Protein AF-A0AAE3SZ70-F1 (afdb_monomer_lite)

Organism: NCBI:txid1283306

Structure (mmCIF, N/CA/C/O backbone):
data_AF-A0AAE3SZ70-F1
#
_entry.id   AF-A0AAE3SZ70-F1
#
loop_
_atom_site.group_PDB
_atom_site.id
_atom_site.type_symbol
_atom_site.label_atom_id
_atom_site.label_alt_id
_atom_site.label_comp_id
_atom_site.label_asym_id
_atom_site.label_entity_id
_atom_site.label_seq_id
_atom_site.pdbx_PDB_ins_code
_atom_site.Cartn_x
_atom_site.Cartn_y
_atom_site.Cartn_z
_atom_site.occupancy
_atom_site.B_iso_or_equiv
_atom_site.auth_seq_id
_atom_site.auth_comp_id
_atom_site.auth_asym_id
_atom_site.auth_atom_id
_atom_site.pdbx_PDB_model_num
ATOM 1 N N . MET A 1 1 ? -34.025 56.988 9.055 1.00 45.81 1 MET A N 1
ATOM 2 C CA . MET A 1 1 ? -33.315 55.698 9.201 1.00 45.81 1 MET A CA 1
ATOM 3 C C . MET A 1 1 ? -32.445 55.445 7.972 1.00 45.81 1 MET A C 1
ATOM 5 O O . MET A 1 1 ? -32.925 54.829 7.041 1.00 45.81 1 MET A O 1
ATOM 9 N N . HIS A 1 2 ? -31.204 55.943 7.933 1.00 46.19 2 HIS A N 1
ATOM 10 C CA . HIS A 1 2 ? -30.200 55.561 6.925 1.00 46.19 2 HIS A CA 1
ATOM 11 C C . HIS A 1 2 ? -28.801 55.936 7.427 1.00 46.19 2 HIS A C 1
ATOM 13 O O . HIS A 1 2 ? -28.384 57.083 7.320 1.00 46.19 2 HIS A O 1
ATOM 19 N N . ALA A 1 3 ? -28.068 54.973 7.972 1.00 47.50 3 ALA A N 1
ATOM 20 C CA . ALA A 1 3 ? -26.624 55.073 8.150 1.00 47.50 3 ALA A CA 1
ATOM 21 C C . ALA A 1 3 ? -26.0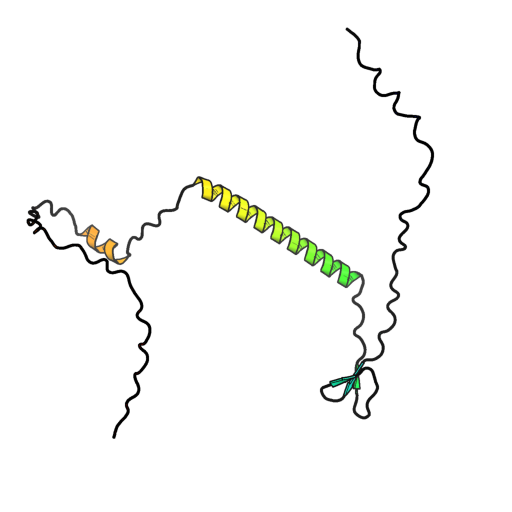34 53.658 8.117 1.00 47.50 3 ALA A C 1
ATOM 23 O O . ALA A 1 3 ? -26.737 52.702 8.415 1.00 47.50 3 ALA A O 1
ATOM 24 N N . ILE A 1 4 ? -24.743 53.548 7.796 1.00 54.81 4 ILE A N 1
ATOM 25 C CA . ILE A 1 4 ? -23.947 52.314 7.624 1.00 54.81 4 ILE A CA 1
ATOM 26 C C . ILE A 1 4 ? -23.891 51.799 6.167 1.00 54.81 4 ILE A C 1
ATOM 28 O O . ILE A 1 4 ? -24.296 50.689 5.841 1.00 54.81 4 ILE A O 1
ATOM 32 N N . ARG A 1 5 ? -23.312 52.602 5.260 1.00 56.41 5 ARG A N 1
ATOM 33 C CA . ARG A 1 5 ? -22.794 52.139 3.946 1.00 56.41 5 ARG A CA 1
ATOM 34 C C . ARG A 1 5 ? -21.426 52.741 3.573 1.00 56.41 5 ARG A C 1
ATOM 36 O O . ARG A 1 5 ? -21.070 52.814 2.403 1.00 56.41 5 ARG A O 1
ATOM 43 N N . SER A 1 6 ? -20.629 53.171 4.551 1.00 56.81 6 SER A N 1
ATOM 44 C CA . SER A 1 6 ? -19.436 54.006 4.304 1.00 56.81 6 SER A CA 1
ATOM 45 C C . SER A 1 6 ? -18.099 53.447 4.820 1.00 56.81 6 SER A C 1
ATOM 47 O O . SER A 1 6 ? -17.074 54.109 4.657 1.00 56.81 6 SER A O 1
ATOM 49 N N . ALA A 1 7 ? -18.058 52.228 5.373 1.00 47.00 7 ALA A N 1
ATOM 50 C CA . ALA A 1 7 ? -16.824 51.647 5.927 1.00 47.00 7 ALA A CA 1
ATOM 51 C C . ALA A 1 7 ? -16.035 50.732 4.963 1.00 47.00 7 ALA A C 1
ATOM 53 O O . ALA A 1 7 ? -14.894 50.386 5.253 1.00 47.00 7 ALA A O 1
ATOM 54 N N . GLN A 1 8 ? -16.592 50.357 3.804 1.00 54.19 8 GLN A N 1
ATOM 55 C CA . GLN A 1 8 ? -15.970 49.365 2.906 1.00 54.19 8 GLN A CA 1
ATOM 56 C C . GLN A 1 8 ? -15.086 49.938 1.783 1.00 54.19 8 GLN A C 1
ATOM 58 O O . GLN A 1 8 ? -14.452 49.172 1.068 1.00 54.19 8 GLN A O 1
ATOM 63 N N . ARG A 1 9 ? -14.988 51.265 1.610 1.00 53.56 9 ARG A N 1
ATOM 64 C CA . ARG A 1 9 ? -14.323 51.867 0.428 1.00 53.56 9 ARG A CA 1
ATOM 65 C C . ARG A 1 9 ? -12.953 52.516 0.675 1.00 53.56 9 ARG A C 1
ATOM 67 O O . ARG A 1 9 ? -12.415 53.127 -0.237 1.00 53.56 9 ARG A O 1
ATOM 74 N N . ARG A 1 10 ? -12.362 52.394 1.872 1.00 52.59 10 ARG A N 1
ATOM 75 C CA . ARG A 1 10 ? -11.080 53.059 2.226 1.00 52.59 10 ARG A CA 1
ATOM 76 C C . ARG A 1 10 ? -9.982 52.112 2.722 1.00 52.59 10 ARG A C 1
ATOM 78 O O . ARG A 1 10 ? -9.170 52.487 3.558 1.00 52.59 10 ARG A O 1
ATOM 85 N N . ARG A 1 11 ? -9.981 50.865 2.253 1.00 49.16 11 ARG A N 1
ATOM 86 C CA . ARG A 1 11 ? -8.867 49.916 2.462 1.00 49.16 11 ARG A CA 1
ATOM 87 C C . ARG A 1 11 ? -8.319 49.358 1.146 1.00 49.16 11 ARG A C 1
ATOM 89 O O . ARG A 1 11 ? -7.583 48.384 1.143 1.00 49.16 11 ARG A O 1
ATOM 96 N N . ALA A 1 12 ? -8.676 49.993 0.035 1.00 49.91 12 ALA A N 1
ATOM 97 C CA . ALA A 1 12 ? -7.909 49.945 -1.197 1.00 49.91 12 ALA A CA 1
ATOM 98 C C . ALA A 1 12 ? -7.043 51.210 -1.206 1.00 49.91 12 ALA A C 1
ATOM 100 O O . ALA A 1 12 ? -7.559 52.272 -0.870 1.00 49.91 12 ALA A O 1
ATOM 101 N N . LEU A 1 13 ? -5.771 51.098 -1.593 1.00 54.75 13 LEU A N 1
ATOM 102 C CA . LEU A 1 13 ? -4.775 52.183 -1.678 1.00 54.75 13 LEU A CA 1
ATOM 103 C C . LEU A 1 13 ? -4.096 52.543 -0.348 1.00 54.75 13 LEU A C 1
ATOM 105 O O . LEU A 1 13 ? -4.377 53.586 0.231 1.00 54.75 13 LEU A O 1
ATOM 109 N N . ARG A 1 14 ? -3.174 51.688 0.110 1.00 54.84 14 ARG A N 1
ATOM 110 C CA . ARG A 1 14 ? -1.924 52.045 0.821 1.00 54.84 14 ARG A CA 1
ATOM 111 C C . ARG A 1 14 ? -1.259 50.755 1.292 1.00 54.84 14 ARG A C 1
ATOM 113 O O . ARG A 1 14 ? -1.579 50.273 2.366 1.00 54.84 14 ARG A O 1
ATOM 120 N N . SER A 1 15 ? -0.444 50.180 0.411 1.00 50.31 15 SER A N 1
ATOM 121 C CA . SER A 1 15 ? 0.752 49.370 0.700 1.00 50.31 15 SER A CA 1
ATOM 122 C C . SER A 1 15 ? 1.209 48.749 -0.617 1.00 50.31 15 SER A C 1
ATOM 124 O O . SER A 1 15 ? 1.019 47.568 -0.886 1.00 50.31 15 SER A O 1
ATOM 126 N N . PHE A 1 16 ? 1.734 49.612 -1.483 1.00 52.44 16 PHE A N 1
ATOM 127 C CA . PHE A 1 16 ? 2.628 49.219 -2.561 1.00 52.44 16 PHE A CA 1
ATOM 128 C C . PHE A 1 16 ? 4.047 49.449 -2.028 1.00 52.44 16 PHE A C 1
ATOM 130 O O . PHE A 1 16 ? 4.287 50.500 -1.436 1.00 52.44 16 PHE A O 1
ATOM 137 N N . ILE A 1 17 ? 4.947 48.506 -2.324 1.00 55.88 17 ILE A N 1
ATOM 138 C CA . ILE A 1 17 ? 6.421 48.548 -2.230 1.00 55.88 17 ILE A CA 1
ATOM 139 C C . ILE A 1 17 ? 7.030 47.655 -1.121 1.00 55.88 17 ILE A C 1
ATOM 141 O O . ILE A 1 17 ? 6.784 47.823 0.067 1.00 55.88 17 ILE A O 1
ATOM 145 N N . VAL A 1 18 ? 7.895 46.748 -1.605 1.00 53.78 18 VAL A N 1
ATOM 146 C CA . VAL A 1 18 ? 8.819 45.794 -0.949 1.00 53.78 18 VAL A CA 1
ATOM 147 C C . VAL A 1 18 ? 8.261 44.424 -0.536 1.00 53.78 18 VAL A C 1
ATOM 149 O O . VAL A 1 18 ? 7.983 44.166 0.626 1.00 53.78 18 VAL A O 1
ATOM 152 N N . CYS A 1 19 ? 8.156 43.521 -1.516 1.00 40.25 19 CYS A N 1
ATOM 153 C CA . CYS A 1 19 ? 8.824 42.205 -1.521 1.00 40.25 19 CYS A CA 1
ATOM 154 C C . CYS A 1 19 ? 8.468 41.476 -2.827 1.00 40.25 19 CYS A C 1
ATOM 156 O O . CYS A 1 19 ? 7.626 40.584 -2.881 1.00 40.25 19 CYS A O 1
ATOM 158 N N . LEU A 1 20 ? 9.106 41.911 -3.915 1.00 54.34 20 LEU A N 1
ATOM 159 C CA . LEU A 1 20 ? 9.241 41.133 -5.144 1.00 54.34 20 LEU A CA 1
ATOM 160 C 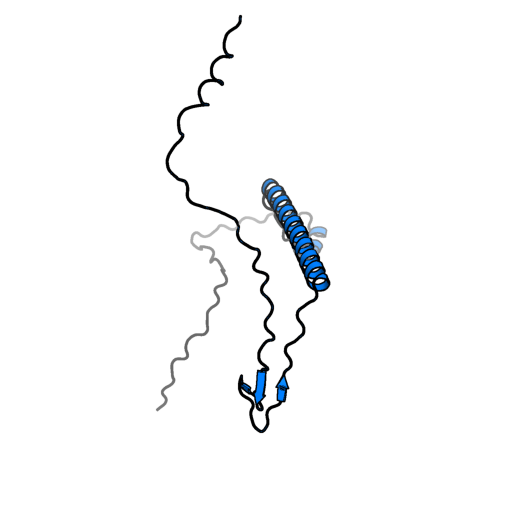C . LEU A 1 20 ? 10.290 40.043 -4.888 1.00 54.34 20 LEU A C 1
ATOM 162 O O . LEU A 1 20 ? 11.476 40.298 -5.065 1.00 54.34 20 LEU A O 1
ATOM 166 N N . ALA A 1 21 ? 9.867 38.862 -4.439 1.00 55.62 21 ALA A N 1
ATOM 167 C CA . ALA A 1 21 ? 10.641 37.624 -4.558 1.00 55.62 21 ALA A CA 1
ATOM 168 C C . ALA A 1 21 ? 9.771 36.405 -4.203 1.00 55.6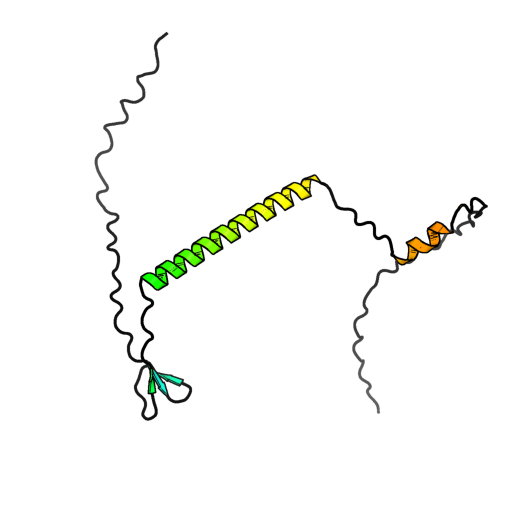2 21 ALA A C 1
ATOM 170 O O . ALA A 1 21 ? 9.472 36.203 -3.034 1.00 55.62 21 ALA A O 1
ATOM 1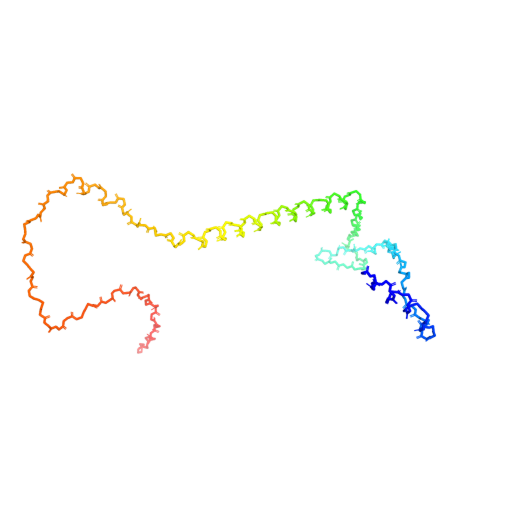71 N N . LEU A 1 22 ? 9.438 35.609 -5.233 1.00 56.34 22 LEU A N 1
ATOM 172 C CA . LEU A 1 22 ? 9.066 34.178 -5.227 1.00 56.34 22 LEU A CA 1
ATOM 173 C C . LEU A 1 22 ? 7.905 33.733 -4.306 1.00 56.34 22 LEU A C 1
ATOM 175 O O . LEU A 1 22 ? 7.970 33.885 -3.091 1.00 56.34 22 LEU A O 1
ATOM 179 N N . PRO A 1 23 ? 6.893 33.020 -4.846 1.00 52.38 23 PRO A N 1
ATOM 180 C CA . PRO A 1 23 ? 7.143 31.612 -5.176 1.00 52.38 23 PRO A CA 1
ATOM 181 C C . PRO A 1 23 ? 6.328 31.054 -6.366 1.00 52.38 23 PRO A C 1
ATOM 183 O O . PRO A 1 23 ? 5.382 31.662 -6.851 1.00 52.38 23 PRO A O 1
ATOM 186 N N . ALA A 1 24 ? 6.660 29.818 -6.745 1.00 52.31 24 ALA A N 1
ATOM 187 C CA . ALA A 1 24 ? 5.749 28.848 -7.363 1.00 52.31 24 ALA A CA 1
ATOM 188 C C . ALA A 1 24 ? 5.468 28.948 -8.879 1.00 52.31 24 ALA A C 1
ATOM 190 O O . ALA A 1 24 ? 4.340 29.141 -9.317 1.00 52.31 24 ALA A O 1
ATOM 191 N N . LEU A 1 25 ? 6.465 28.579 -9.685 1.00 51.53 25 LEU A N 1
ATOM 192 C CA . LEU A 1 25 ? 6.238 27.518 -10.671 1.00 51.53 25 LEU A CA 1
ATOM 193 C C . LEU A 1 25 ? 7.218 26.387 -10.358 1.00 51.53 25 LEU A C 1
ATOM 195 O O . LEU A 1 25 ? 8.385 26.441 -10.732 1.00 51.53 25 LEU A O 1
ATOM 199 N N . ALA A 1 26 ? 6.753 25.380 -9.619 1.00 52.50 26 ALA A N 1
ATOM 200 C CA . ALA A 1 26 ? 7.428 24.093 -9.591 1.00 52.50 26 ALA A CA 1
ATOM 201 C C . ALA A 1 26 ? 7.191 23.441 -10.962 1.00 52.50 26 ALA A C 1
ATOM 203 O O . ALA A 1 26 ? 6.029 23.185 -11.295 1.00 52.50 26 ALA A O 1
ATOM 204 N N . PRO A 1 27 ? 8.218 23.183 -11.789 1.00 50.94 27 PRO A N 1
ATOM 205 C CA . PRO A 1 27 ? 8.019 22.271 -12.897 1.00 50.94 27 PRO A CA 1
ATOM 20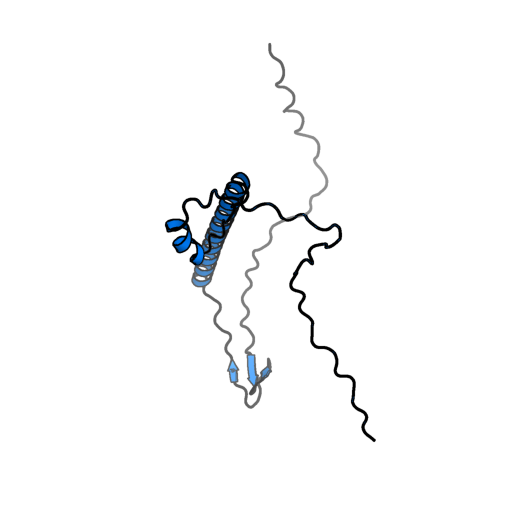6 C C . PRO A 1 27 ? 7.672 20.909 -12.290 1.00 50.94 27 PRO A C 1
ATOM 208 O O . PRO A 1 27 ? 8.342 20.444 -11.366 1.00 50.94 27 PRO A O 1
ATOM 211 N N . LEU A 1 28 ? 6.609 20.275 -12.791 1.00 54.50 28 LEU A N 1
ATOM 212 C CA . LEU A 1 28 ? 6.438 18.835 -12.644 1.00 54.50 28 LEU A CA 1
ATOM 213 C C . LEU A 1 28 ? 7.750 18.197 -13.101 1.00 54.50 28 LEU A C 1
ATOM 215 O O . LEU A 1 28 ? 8.077 18.232 -14.287 1.00 54.50 28 LEU A O 1
ATOM 219 N N . ALA A 1 29 ? 8.521 17.664 -12.156 1.00 53.25 29 ALA A N 1
ATOM 220 C CA . ALA A 1 29 ? 9.665 16.839 -12.470 1.00 53.25 29 ALA A CA 1
ATOM 221 C C . ALA A 1 29 ? 9.123 15.588 -13.167 1.00 53.25 29 ALA A C 1
ATOM 223 O O . ALA A 1 29 ? 8.690 14.630 -12.526 1.00 53.25 29 ALA A O 1
ATOM 224 N N . VAL A 1 30 ? 9.108 15.617 -14.499 1.00 54.94 30 VAL A N 1
ATOM 225 C CA . VAL A 1 30 ? 9.122 14.404 -15.305 1.00 54.94 30 VAL A CA 1
ATOM 226 C C . VAL A 1 30 ? 10.445 13.736 -14.961 1.00 54.94 30 VAL A C 1
ATOM 228 O O . VAL A 1 30 ? 11.490 14.060 -15.518 1.00 54.94 30 VAL A O 1
ATOM 231 N N . GLN A 1 31 ? 10.414 12.862 -13.959 1.00 54.75 31 GLN A N 1
ATOM 232 C CA . GLN A 1 31 ? 11.503 11.940 -13.693 1.00 54.75 31 GLN A CA 1
ATOM 233 C C . GLN A 1 31 ? 11.549 11.023 -14.914 1.00 54.75 31 GLN A C 1
ATOM 235 O O . GLN A 1 31 ? 10.760 10.085 -15.034 1.00 54.75 31 GLN A O 1
ATOM 240 N N . ALA A 1 32 ? 12.409 11.354 -15.877 1.00 55.25 32 ALA A N 1
ATOM 241 C CA . ALA A 1 32 ? 12.798 10.412 -16.906 1.00 55.25 32 ALA A CA 1
ATOM 242 C C . ALA A 1 32 ? 13.394 9.215 -16.164 1.00 55.25 32 ALA A C 1
ATOM 244 O O . ALA A 1 32 ? 14.448 9.339 -15.539 1.00 55.25 32 ALA A O 1
ATOM 245 N N . GLN A 1 33 ? 12.667 8.096 -16.159 1.00 60.09 33 GLN A N 1
ATOM 246 C CA . GLN A 1 33 ? 13.123 6.854 -15.559 1.00 60.09 33 GLN A CA 1
ATOM 247 C C . GLN A 1 33 ? 14.373 6.440 -16.340 1.00 60.09 33 GLN A C 1
ATOM 249 O O . GLN A 1 33 ? 14.272 5.916 -17.448 1.00 60.09 33 GLN A O 1
ATOM 254 N N . GLN A 1 34 ? 15.554 6.771 -15.815 1.00 60.66 34 GLN A N 1
ATOM 255 C CA . GLN A 1 34 ? 16.798 6.274 -16.382 1.00 60.66 34 GLN A CA 1
ATOM 256 C C . GLN A 1 34 ? 16.723 4.746 -16.314 1.00 60.66 34 GLN A C 1
ATOM 258 O O . GLN A 1 34 ? 16.288 4.222 -15.279 1.00 60.66 34 GLN A O 1
ATOM 263 N N . PRO A 1 35 ? 17.070 4.025 -17.393 1.00 64.44 35 PRO A N 1
ATOM 264 C CA . PRO A 1 35 ? 17.101 2.574 -17.342 1.00 64.44 35 PRO A CA 1
ATOM 265 C C . PRO A 1 35 ? 18.009 2.171 -16.180 1.00 64.44 35 PRO A C 1
ATOM 267 O O . PRO A 1 35 ? 19.160 2.604 -16.107 1.00 64.44 35 PRO A O 1
ATOM 270 N N . ALA A 1 36 ? 17.457 1.413 -15.231 1.00 70.69 36 ALA A N 1
ATOM 271 C CA . ALA A 1 36 ? 18.223 0.932 -14.093 1.00 70.69 36 ALA A CA 1
ATOM 272 C C . ALA A 1 36 ? 19.432 0.144 -14.615 1.00 70.69 36 ALA A C 1
ATOM 274 O O . ALA A 1 36 ? 19.301 -0.650 -15.553 1.00 70.69 36 ALA A O 1
ATOM 275 N N . SER A 1 37 ? 20.610 0.380 -14.032 1.00 76.62 37 SER A N 1
ATOM 276 C CA . SER A 1 37 ? 21.799 -0.403 -14.359 1.00 76.62 37 SER A CA 1
ATOM 277 C C . SER A 1 37 ? 21.515 -1.888 -14.104 1.00 76.62 37 SER A C 1
ATOM 279 O O . SER A 1 37 ? 20.874 -2.212 -13.101 1.00 76.62 37 SER A O 1
ATOM 281 N N . PRO A 1 38 ? 21.957 -2.798 -14.989 1.00 84.81 38 PRO A N 1
ATOM 282 C CA . PRO A 1 38 ? 21.678 -4.220 -14.835 1.00 84.81 38 PRO A CA 1
ATOM 283 C C . PRO A 1 38 ? 22.289 -4.747 -13.532 1.00 84.81 38 PRO A C 1
ATOM 285 O O . PRO A 1 38 ? 23.488 -4.597 -13.302 1.00 84.81 38 PRO A O 1
ATOM 288 N N . ILE A 1 39 ? 21.463 -5.384 -12.702 1.00 91.25 39 ILE A N 1
ATOM 289 C CA . ILE A 1 39 ? 21.889 -6.047 -11.463 1.00 91.25 39 ILE A CA 1
ATOM 290 C C . ILE A 1 39 ? 22.234 -7.498 -11.798 1.00 91.25 39 ILE A C 1
ATOM 292 O O . ILE A 1 39 ? 21.518 -8.164 -12.544 1.00 91.25 39 ILE A O 1
ATOM 296 N N . TRP A 1 40 ? 23.321 -8.020 -11.242 1.00 93.31 40 TRP A N 1
ATOM 297 C CA . TRP A 1 40 ? 23.801 -9.378 -11.489 1.00 93.31 40 TRP A CA 1
ATOM 298 C C . TRP A 1 40 ? 23.587 -10.266 -10.270 1.00 93.31 40 TRP A C 1
ATOM 300 O O . TRP A 1 40 ? 23.822 -9.857 -9.135 1.00 93.31 40 TRP A O 1
ATOM 310 N N . ARG A 1 41 ? 23.180 -11.517 -10.496 1.00 93.94 41 ARG A N 1
ATOM 311 C CA . ARG A 1 41 ? 23.086 -12.538 -9.447 1.00 93.94 41 ARG A CA 1
ATOM 312 C C . ARG A 1 41 ? 24.273 -13.482 -9.529 1.00 93.94 41 ARG A C 1
ATOM 314 O O . ARG A 1 41 ? 24.352 -14.306 -10.439 1.00 93.94 41 ARG A O 1
ATOM 321 N N . CYS A 1 42 ? 25.173 -13.356 -8.563 1.00 92.88 42 CYS A N 1
ATOM 322 C CA . CYS A 1 42 ? 26.410 -14.114 -8.423 1.00 92.88 42 CYS A CA 1
ATOM 323 C C . CYS A 1 42 ? 26.205 -15.211 -7.370 1.00 92.88 42 CYS A C 1
ATOM 325 O O . CYS A 1 42 ? 26.480 -15.020 -6.183 1.00 92.88 42 CYS A O 1
ATOM 327 N N . GLY A 1 43 ? 25.641 -16.352 -7.776 1.00 88.50 43 GLY A N 1
ATOM 328 C CA . GLY A 1 43 ? 25.246 -17.410 -6.840 1.00 88.50 43 GLY A CA 1
ATOM 329 C C . GLY A 1 43 ? 24.135 -16.947 -5.886 1.00 88.50 43 GLY A C 1
ATOM 330 O O . GLY A 1 43 ? 22.998 -16.752 -6.317 1.00 88.50 43 GLY A O 1
ATOM 331 N N . ASN A 1 44 ? 24.471 -16.757 -4.603 1.00 89.75 44 ASN A N 1
ATOM 332 C CA . ASN A 1 44 ? 23.547 -16.299 -3.550 1.00 89.75 44 ASN A CA 1
ATOM 333 C C . ASN A 1 44 ? 23.652 -14.799 -3.224 1.00 89.75 44 ASN A C 1
ATOM 335 O O . ASN A 1 44 ? 22.980 -14.337 -2.306 1.00 89.75 44 ASN A O 1
ATOM 339 N N . GLN A 1 45 ? 24.479 -14.046 -3.949 1.00 91.12 45 GLN A N 1
ATOM 340 C CA . GLN A 1 45 ? 24.657 -12.608 -3.742 1.00 91.12 45 GLN A CA 1
ATOM 341 C C . GLN A 1 45 ? 24.214 -11.822 -4.978 1.00 91.12 45 GLN A C 1
ATOM 343 O O . GLN A 1 45 ? 24.277 -12.328 -6.102 1.00 91.12 45 GLN A O 1
ATOM 348 N N . TYR A 1 46 ? 23.779 -10.583 -4.765 1.00 92.38 46 TYR A N 1
ATOM 349 C CA . TYR A 1 46 ? 23.522 -9.616 -5.831 1.00 92.38 46 TYR A CA 1
ATOM 350 C C . TYR A 1 46 ? 24.714 -8.662 -5.943 1.00 92.38 46 TYR A C 1
ATOM 352 O O . TYR A 1 46 ? 25.338 -8.333 -4.935 1.00 92.38 46 TYR A O 1
ATOM 360 N N . SER A 1 47 ? 25.049 -8.246 -7.158 1.00 90.81 47 SER A N 1
ATOM 361 C CA . SER A 1 47 ? 26.144 -7.319 -7.431 1.00 90.81 47 SER A CA 1
ATOM 362 C C . SER A 1 47 ? 25.766 -6.356 -8.548 1.00 90.81 47 SER A C 1
ATOM 364 O O . SER A 1 47 ? 25.091 -6.738 -9.501 1.00 90.81 47 SER A O 1
ATOM 366 N N . ASP A 1 48 ? 26.264 -5.127 -8.456 1.00 90.75 48 ASP A N 1
ATOM 367 C CA . ASP A 1 48 ? 26.168 -4.133 -9.528 1.00 90.75 48 ASP A CA 1
ATOM 368 C C . ASP A 1 48 ? 27.279 -4.312 -10.582 1.00 90.75 48 ASP A C 1
ATOM 370 O O . ASP A 1 48 ? 27.321 -3.595 -11.581 1.00 90.75 48 ASP A O 1
ATOM 374 N N . GLN A 1 49 ? 28.188 -5.275 -10.376 1.00 88.69 49 GLN A N 1
ATOM 375 C CA . GLN A 1 49 ? 29.240 -5.638 -11.322 1.00 88.69 49 GLN A CA 1
ATOM 376 C C . GLN A 1 49 ? 29.004 -7.035 -11.918 1.00 88.69 49 GLN A C 1
ATOM 378 O O . GLN A 1 49 ? 28.569 -7.950 -11.210 1.00 88.69 49 GLN A O 1
ATOM 383 N N . PRO A 1 50 ? 29.324 -7.238 -13.211 1.00 90.88 50 PRO A N 1
ATOM 384 C CA . PRO A 1 50 ? 29.269 -8.555 -13.825 1.00 90.88 50 PRO A CA 1
ATOM 385 C C . PRO A 1 50 ? 30.278 -9.493 -13.163 1.00 90.88 50 PRO A C 1
ATOM 387 O O . PRO A 1 50 ? 31.436 -9.139 -12.944 1.00 90.88 50 PRO A O 1
ATOM 390 N N . CYS A 1 51 ? 29.843 -10.715 -12.874 1.00 90.00 51 CYS A N 1
ATOM 391 C CA . CYS A 1 51 ? 30.672 -11.752 -12.272 1.00 90.00 51 CYS A CA 1
ATOM 392 C C . CYS A 1 51 ? 30.762 -12.982 -13.193 1.00 90.00 51 CYS A C 1
ATOM 394 O O . CYS A 1 51 ? 29.837 -13.231 -13.968 1.00 90.00 51 CYS A O 1
ATOM 396 N N . PRO A 1 52 ? 31.841 -13.784 -13.105 1.00 87.06 52 PRO A N 1
ATOM 397 C CA . PRO A 1 52 ? 32.120 -14.853 -14.072 1.00 87.06 52 PRO A CA 1
ATOM 398 C C . PRO A 1 52 ? 31.029 -15.930 -14.169 1.00 87.06 52 PRO A C 1
ATOM 400 O O . PRO A 1 52 ? 30.802 -16.488 -15.235 1.00 87.06 52 PRO A O 1
ATOM 403 N N . SER A 1 53 ? 30.346 -16.220 -13.058 1.00 85.81 53 SER A N 1
ATOM 404 C CA . SER A 1 53 ? 29.226 -17.171 -12.968 1.00 85.81 53 SER A CA 1
ATOM 405 C C . SER A 1 53 ? 27.866 -16.479 -12.796 1.00 85.81 53 SER A C 1
ATOM 407 O O . SER A 1 53 ? 26.883 -17.110 -12.400 1.00 85.81 53 SER A O 1
ATOM 409 N N . GLY A 1 54 ? 27.812 -15.170 -13.044 1.00 89.19 54 GLY A N 1
ATOM 410 C CA . GLY A 1 54 ? 26.642 -14.340 -12.808 1.00 89.19 54 GLY A CA 1
ATOM 411 C C . GLY A 1 54 ? 25.599 -14.414 -13.902 1.00 89.19 54 GLY A C 1
ATOM 412 O O . GLY A 1 54 ? 25.923 -14.486 -15.084 1.00 89.19 54 GLY A O 1
ATOM 413 N N . ARG A 1 55 ? 24.330 -14.288 -13.513 1.00 90.50 55 ARG A N 1
ATOM 414 C CA . ARG A 1 55 ? 23.241 -14.002 -14.453 1.00 90.50 55 ARG A CA 1
ATOM 415 C C . ARG A 1 55 ? 22.781 -12.557 -14.283 1.00 90.50 55 ARG A C 1
ATOM 417 O O . ARG A 1 55 ? 22.450 -12.164 -13.167 1.00 90.50 55 ARG A O 1
ATOM 424 N N . ALA A 1 56 ? 22.721 -11.801 -15.378 1.00 91.75 56 ALA A N 1
ATOM 425 C CA . ALA A 1 56 ? 22.087 -10.487 -15.383 1.00 91.75 56 ALA A CA 1
ATOM 426 C C . ALA A 1 56 ? 20.582 -10.631 -15.125 1.00 91.75 56 ALA A C 1
ATOM 428 O O . ALA A 1 56 ? 19.912 -11.471 -15.731 1.00 91.75 56 ALA A O 1
ATOM 429 N N . ILE A 1 57 ? 20.063 -9.810 -14.224 1.00 89.75 57 ILE A N 1
ATOM 430 C CA . ILE A 1 57 ? 18.641 -9.682 -13.941 1.00 89.75 57 ILE A CA 1
ATOM 431 C C . ILE A 1 57 ? 18.167 -8.418 -14.642 1.00 89.75 57 ILE A C 1
ATOM 433 O O . ILE A 1 57 ? 18.672 -7.323 -14.388 1.00 89.75 57 ILE A O 1
ATOM 437 N N . ALA A 1 58 ? 17.211 -8.590 -15.551 1.00 83.62 58 ALA A N 1
ATOM 438 C CA . ALA A 1 58 ? 16.534 -7.461 -16.159 1.00 83.62 58 ALA A CA 1
ATOM 439 C C . ALA A 1 58 ? 15.695 -6.756 -15.083 1.00 83.62 58 ALA A C 1
ATOM 441 O O . ALA A 1 58 ? 15.017 -7.442 -14.314 1.00 83.62 58 ALA A O 1
ATOM 442 N N . PRO A 1 59 ? 15.735 -5.417 -15.001 1.00 82.12 59 PRO A N 1
ATOM 443 C CA . PRO A 1 59 ? 14.797 -4.699 -14.157 1.00 82.12 59 PRO A CA 1
ATOM 444 C C . PRO A 1 59 ? 13.373 -4.972 -14.648 1.00 82.12 59 PRO A C 1
ATOM 446 O O . PRO A 1 59 ? 13.123 -4.973 -15.856 1.00 82.12 59 PRO A O 1
ATOM 449 N N . ASP A 1 60 ? 12.454 -5.201 -13.713 1.00 83.12 60 ASP A N 1
ATOM 450 C CA . ASP A 1 60 ? 11.038 -5.348 -14.040 1.00 83.12 60 ASP A CA 1
ATOM 451 C C . ASP A 1 60 ? 10.529 -4.085 -14.747 1.00 83.12 60 ASP A C 1
ATOM 453 O O . ASP A 1 60 ? 10.929 -2.959 -14.422 1.00 83.12 60 ASP A O 1
ATOM 457 N N . GLU A 1 61 ? 9.630 -4.262 -15.717 1.00 84.25 61 GLU A N 1
ATOM 458 C CA . GLU A 1 61 ? 9.020 -3.120 -16.387 1.00 84.25 61 GLU A CA 1
ATOM 459 C C . GLU A 1 61 ? 8.242 -2.263 -15.386 1.00 84.25 61 GLU A C 1
ATOM 461 O O . GLU A 1 61 ? 7.512 -2.756 -14.521 1.00 84.25 61 GLU A O 1
ATOM 466 N N . ALA A 1 62 ? 8.382 -0.943 -15.517 1.00 86.12 62 ALA A N 1
ATOM 467 C CA . ALA A 1 62 ? 7.644 -0.024 -14.670 1.00 86.12 62 ALA A CA 1
ATOM 468 C C . ALA A 1 62 ? 6.128 -0.238 -14.864 1.00 86.12 62 ALA A C 1
ATOM 470 O O . ALA A 1 62 ? 5.671 -0.364 -16.003 1.00 86.12 62 ALA A O 1
ATOM 471 N N . PRO A 1 63 ? 5.313 -0.191 -13.792 1.00 89.38 63 PRO A N 1
ATOM 472 C CA . PRO A 1 63 ? 3.870 -0.364 -13.915 1.00 89.38 63 PRO A CA 1
ATOM 473 C C . PRO A 1 63 ? 3.281 0.645 -14.898 1.00 89.38 63 PRO A C 1
ATOM 475 O O . PRO A 1 63 ? 3.615 1.834 -14.828 1.00 89.38 63 PRO A O 1
ATOM 478 N N . SER A 1 64 ? 2.387 0.192 -15.778 1.00 94.31 64 SER A N 1
ATOM 479 C CA . SER A 1 64 ? 1.716 1.068 -16.740 1.00 94.31 64 SER A CA 1
ATOM 480 C C . SER A 1 64 ? 0.881 2.143 -16.033 1.00 94.31 64 SER A C 1
ATOM 482 O O . SER A 1 64 ? 0.435 1.967 -14.896 1.00 94.31 64 SER A O 1
ATOM 484 N N . ALA A 1 65 ? 0.623 3.266 -16.711 1.00 95.19 65 ALA A N 1
ATOM 485 C CA . ALA A 1 65 ? -0.221 4.333 -16.162 1.00 95.19 65 ALA A CA 1
ATOM 486 C C . ALA A 1 65 ? -1.617 3.819 -15.761 1.00 95.19 65 ALA A C 1
ATOM 488 O O . ALA A 1 65 ? -2.151 4.211 -14.725 1.00 95.19 65 ALA A O 1
ATOM 489 N N . ARG A 1 66 ? -2.169 2.882 -16.543 1.00 96.25 66 ARG A N 1
ATOM 490 C CA . ARG A 1 66 ? -3.437 2.214 -16.240 1.00 96.25 66 ARG A CA 1
ATOM 491 C C . ARG A 1 66 ? -3.355 1.388 -14.955 1.00 96.25 66 ARG A C 1
ATOM 493 O O . ARG A 1 66 ? -4.224 1.537 -14.103 1.00 96.25 66 ARG A O 1
ATOM 500 N N . ALA A 1 67 ? -2.317 0.565 -14.799 1.00 95.56 67 ALA A N 1
ATOM 501 C CA . ALA A 1 67 ? -2.140 -0.259 -13.603 1.00 95.56 67 ALA A CA 1
ATOM 502 C C . ALA A 1 67 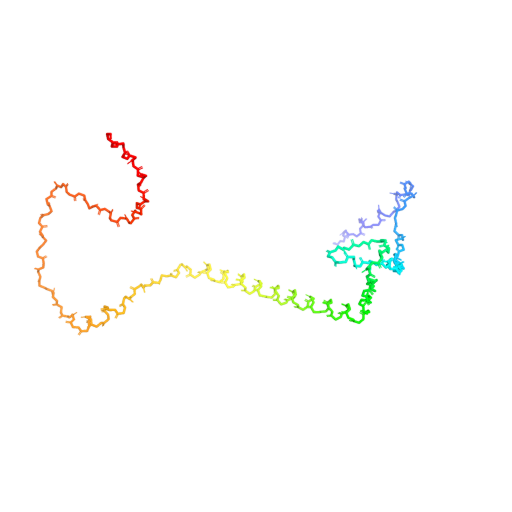? -2.025 0.599 -12.331 1.00 95.56 67 ALA A C 1
ATOM 504 O O . ALA A 1 67 ? -2.608 0.267 -11.301 1.00 95.56 67 ALA A O 1
ATOM 505 N N . ARG A 1 68 ? -1.339 1.748 -12.416 1.00 96.75 68 ARG A N 1
ATOM 506 C CA . ARG A 1 68 ? -1.265 2.720 -11.310 1.00 96.75 68 ARG A CA 1
ATOM 507 C C . ARG A 1 68 ? -2.636 3.308 -10.983 1.00 96.75 68 ARG A C 1
ATOM 509 O O . ARG A 1 68 ? -3.046 3.273 -9.829 1.00 96.75 68 ARG A O 1
ATOM 516 N N . ALA A 1 69 ? -3.374 3.763 -11.996 1.00 97.75 69 ALA A N 1
ATOM 517 C CA . ALA A 1 69 ? -4.708 4.330 -11.802 1.00 97.75 69 ALA A CA 1
ATOM 518 C C . ALA A 1 69 ? -5.693 3.323 -11.176 1.00 97.75 69 ALA A C 1
ATOM 520 O O . ALA A 1 69 ? -6.489 3.684 -10.309 1.00 97.75 69 ALA A O 1
ATOM 521 N N . GLU A 1 70 ? -5.629 2.052 -11.576 1.00 98.19 70 GLU A N 1
ATOM 522 C CA . GLU A 1 70 ? -6.448 0.985 -10.991 1.00 98.19 70 GLU A CA 1
ATOM 523 C C . GLU A 1 70 ? -6.081 0.715 -9.520 1.00 98.19 70 GLU A C 1
ATOM 525 O O . GLU A 1 70 ? -6.978 0.578 -8.680 1.00 98.19 70 GLU A O 1
ATOM 530 N N . ALA A 1 71 ? -4.785 0.700 -9.187 1.00 97.94 71 ALA A N 1
ATOM 531 C CA . ALA A 1 71 ? -4.301 0.546 -7.814 1.00 97.94 71 ALA A CA 1
ATOM 532 C C . ALA A 1 71 ? -4.701 1.731 -6.915 1.00 97.94 71 ALA A C 1
ATOM 534 O O . ALA A 1 71 ? -5.145 1.534 -5.778 1.00 97.94 71 ALA A O 1
ATOM 535 N N . ASP A 1 72 ? -4.623 2.955 -7.437 1.00 98.31 72 ASP A N 1
ATOM 536 C CA . ASP A 1 72 ? -5.053 4.160 -6.729 1.00 98.31 72 ASP A CA 1
ATOM 537 C C . ASP A 1 72 ? -6.563 4.144 -6.483 1.00 98.31 72 ASP A C 1
ATOM 539 O O . ASP A 1 72 ? -7.017 4.381 -5.360 1.00 98.31 72 ASP A O 1
ATOM 543 N N . ALA A 1 73 ? -7.355 3.784 -7.497 1.00 98.44 73 ALA A N 1
ATOM 544 C CA . ALA A 1 73 ? -8.803 3.661 -7.363 1.00 98.44 73 ALA A CA 1
ATOM 545 C C . ALA A 1 73 ? -9.195 2.576 -6.345 1.00 98.44 73 ALA A C 1
ATOM 547 O O . ALA A 1 73 ? -10.127 2.765 -5.560 1.00 98.44 73 ALA A O 1
ATOM 548 N N . SER A 1 74 ? -8.475 1.449 -6.326 1.00 98.44 74 SER A N 1
ATOM 549 C CA . SER A 1 74 ? -8.627 0.402 -5.309 1.00 98.44 74 SER A CA 1
ATOM 550 C C . SER A 1 74 ? -8.356 0.944 -3.904 1.00 98.44 74 SER A C 1
ATOM 552 O O . SER A 1 74 ? -9.199 0.826 -3.014 1.00 98.44 74 SER A O 1
ATOM 554 N N . THR A 1 75 ? -7.231 1.638 -3.728 1.00 98.44 75 THR A N 1
ATOM 555 C CA . THR A 1 75 ? -6.837 2.237 -2.447 1.00 98.44 75 THR A CA 1
ATOM 556 C C . THR A 1 75 ? -7.870 3.248 -1.953 1.00 98.44 75 THR A C 1
ATOM 558 O O . THR A 1 75 ? -8.229 3.245 -0.774 1.00 98.44 75 THR A O 1
ATOM 561 N N . GLN A 1 76 ? -8.387 4.096 -2.844 1.00 98.69 76 GLN A N 1
ATOM 562 C CA . GLN A 1 76 ? -9.416 5.079 -2.506 1.00 98.69 76 GLN A CA 1
ATOM 563 C C . GLN A 1 76 ? -10.714 4.415 -2.036 1.00 98.69 76 GLN A C 1
ATOM 565 O O . GLN A 1 76 ? -11.257 4.824 -1.009 1.00 98.69 76 GLN A O 1
ATOM 570 N N . ARG A 1 77 ? -11.184 3.366 -2.725 1.00 98.62 77 ARG A N 1
ATOM 571 C CA . ARG A 1 77 ? -12.379 2.613 -2.305 1.00 98.62 77 ARG A CA 1
ATOM 572 C C . ARG A 1 77 ? -12.194 1.974 -0.931 1.00 98.62 77 ARG A C 1
ATOM 574 O O . ARG A 1 77 ? -13.064 2.116 -0.076 1.00 98.62 77 ARG A O 1
ATOM 581 N N . THR A 1 78 ? -11.048 1.339 -0.694 1.00 98.56 78 THR A N 1
ATOM 582 C CA . THR A 1 78 ? -10.738 0.717 0.601 1.00 98.56 78 THR A CA 1
ATOM 583 C C . THR A 1 78 ? -10.709 1.746 1.729 1.00 98.56 78 THR A C 1
ATOM 585 O O . THR A 1 78 ? -11.275 1.500 2.791 1.00 98.56 78 THR A O 1
ATOM 588 N N . ARG A 1 79 ? -10.116 2.928 1.499 1.00 98.69 79 ARG A N 1
ATOM 589 C CA . ARG A 1 79 ? -10.125 4.027 2.481 1.00 98.69 79 ARG A CA 1
ATOM 590 C C . ARG A 1 79 ? -11.544 4.492 2.798 1.00 98.69 79 ARG A C 1
ATOM 592 O O . ARG A 1 79 ? -11.911 4.560 3.963 1.00 98.69 79 ARG A O 1
ATOM 599 N N . GLN A 1 80 ? -12.366 4.722 1.775 1.00 98.69 80 GLN A N 1
ATOM 600 C CA . GLN A 1 80 ? -13.761 5.133 1.967 1.00 98.69 80 GLN A CA 1
ATOM 601 C C . GLN A 1 80 ? -14.567 4.098 2.762 1.00 98.69 80 GLN A C 1
ATOM 603 O O . GLN A 1 80 ? -15.355 4.468 3.635 1.00 98.69 80 GLN A O 1
ATOM 608 N N . GLN A 1 81 ? -14.359 2.807 2.486 1.00 98.75 81 GLN A N 1
ATOM 609 C CA . GLN A 1 81 ? -15.000 1.723 3.226 1.00 98.75 81 GLN A CA 1
ATOM 610 C C . GLN A 1 81 ? -14.527 1.679 4.683 1.00 98.75 81 GLN A C 1
ATOM 612 O O . GLN A 1 81 ? -15.355 1.556 5.586 1.00 98.75 81 GLN A O 1
ATOM 617 N N . ALA A 1 82 ? -13.222 1.815 4.925 1.00 98.69 82 ALA A N 1
ATOM 618 C CA . ALA A 1 82 ? -12.662 1.866 6.272 1.00 98.69 82 ALA A CA 1
ATOM 619 C C . ALA A 1 82 ? -13.239 3.037 7.080 1.00 98.69 82 ALA A C 1
ATOM 621 O O . ALA A 1 82 ? -13.705 2.837 8.201 1.00 98.69 82 ALA A O 1
ATOM 622 N N . ASP A 1 83 ? -13.313 4.227 6.481 1.00 98.75 83 ASP A N 1
ATOM 623 C CA . ASP A 1 83 ? -13.892 5.407 7.124 1.00 98.75 83 ASP A CA 1
ATOM 624 C C . ASP A 1 83 ? -15.388 5.223 7.416 1.00 98.75 83 ASP A C 1
ATOM 626 O O . ASP A 1 83 ? -15.897 5.693 8.435 1.00 98.75 83 ASP A O 1
ATOM 630 N N . ALA A 1 84 ? -16.121 4.536 6.533 1.00 98.56 84 ALA A N 1
ATOM 631 C CA . ALA A 1 84 ? -17.524 4.212 6.765 1.00 98.56 84 ALA A CA 1
ATOM 632 C C . ALA A 1 84 ? -17.698 3.260 7.958 1.00 98.56 84 ALA A C 1
ATOM 634 O O . ALA A 1 84 ? -18.555 3.509 8.804 1.00 98.56 84 ALA A O 1
ATOM 635 N N . MET A 1 85 ? -16.858 2.225 8.062 1.00 98.62 85 MET A N 1
ATOM 636 C CA . MET A 1 85 ? -16.864 1.303 9.203 1.00 98.62 85 MET A CA 1
ATOM 637 C C . MET A 1 85 ? -16.472 2.002 10.510 1.00 98.62 85 MET A C 1
ATOM 639 O O . MET A 1 85 ? -17.086 1.740 11.541 1.00 98.62 85 MET A O 1
ATOM 643 N N . ALA A 1 86 ? -15.497 2.915 10.472 1.00 98.56 86 ALA A N 1
ATOM 644 C CA . ALA A 1 86 ? -15.094 3.695 11.641 1.00 98.56 86 ALA A CA 1
ATOM 645 C C . ALA A 1 86 ? -16.250 4.561 12.165 1.00 98.56 86 ALA A C 1
ATOM 647 O O . ALA A 1 86 ? -16.588 4.481 13.345 1.00 98.56 86 ALA A O 1
ATOM 648 N N . ARG A 1 87 ? -16.928 5.300 11.275 1.00 98.62 87 ARG A N 1
ATOM 649 C CA . ARG A 1 87 ? -18.109 6.102 11.639 1.00 98.62 87 ARG A CA 1
ATOM 650 C C . ARG A 1 87 ? -19.246 5.252 12.195 1.00 98.62 87 ARG A C 1
ATOM 652 O O . ARG A 1 87 ? -19.946 5.685 13.105 1.00 98.62 87 ARG A O 1
ATOM 659 N N . GLU A 1 88 ? -19.462 4.066 11.636 1.00 98.50 88 GLU A N 1
ATOM 660 C CA . GLU A 1 88 ? -20.486 3.152 12.139 1.00 98.50 88 GLU A CA 1
ATOM 661 C C . GLU A 1 88 ? -20.147 2.660 13.551 1.00 98.50 88 GLU A C 1
ATOM 663 O O . GLU A 1 88 ? -21.002 2.697 14.434 1.00 98.50 88 GLU A O 1
ATOM 668 N N . ARG A 1 89 ? -18.882 2.302 13.801 1.00 98.25 89 ARG A N 1
ATOM 669 C CA . ARG A 1 89 ? -18.407 1.930 15.138 1.00 98.25 89 ARG A CA 1
ATOM 670 C C . ARG A 1 89 ? -18.622 3.058 16.146 1.00 98.25 89 ARG A C 1
ATOM 672 O O . ARG A 1 89 ? -19.195 2.819 17.202 1.00 98.25 89 ARG A O 1
ATOM 679 N N . GLU A 1 90 ? -18.232 4.283 15.799 1.00 98.00 90 GLU A N 1
ATOM 680 C CA . GLU A 1 90 ? -18.426 5.465 16.651 1.00 98.00 90 GLU A CA 1
ATOM 681 C C . GLU A 1 90 ? -19.905 5.688 16.994 1.00 98.00 90 GLU A C 1
ATOM 683 O O . GLU A 1 90 ? -20.246 5.970 18.143 1.00 98.00 90 GLU A O 1
ATOM 688 N N . ARG A 1 91 ? -20.810 5.517 16.021 1.00 97.44 91 ARG A N 1
ATOM 689 C CA . ARG A 1 91 ? -22.260 5.625 16.253 1.00 97.44 91 ARG A CA 1
ATOM 690 C C . ARG A 1 91 ? -22.771 4.542 17.194 1.00 97.44 91 ARG A C 1
ATOM 692 O O . ARG A 1 91 ? -23.577 4.842 18.074 1.00 97.44 91 ARG A O 1
ATOM 699 N N . GLN A 1 92 ? -22.314 3.305 17.022 1.00 96.12 92 GLN A N 1
ATOM 700 C CA . GLN A 1 92 ? -22.698 2.190 17.887 1.00 96.12 92 GLN A CA 1
ATOM 701 C C . GLN A 1 92 ? -22.171 2.374 19.311 1.00 96.12 92 GLN A C 1
ATOM 703 O O . GLN A 1 92 ? -22.922 2.169 20.262 1.00 96.12 92 GLN A O 1
ATOM 708 N N . GLU A 1 93 ? -20.924 2.820 19.466 1.00 94.81 93 GLU A N 1
ATOM 709 C CA . GLU A 1 93 ? -20.324 3.142 20.763 1.00 94.81 93 GLU A CA 1
ATOM 710 C C . GLU A 1 93 ? -21.077 4.284 21.456 1.00 94.81 93 GLU A C 1
ATOM 712 O O . GLU A 1 93 ? -21.444 4.154 22.624 1.00 94.81 93 GLU A O 1
ATOM 717 N N . ALA A 1 94 ? -21.394 5.363 20.733 1.00 95.00 94 ALA A N 1
ATOM 718 C CA . ALA A 1 94 ? -22.183 6.471 21.266 1.00 95.00 94 ALA A CA 1
ATOM 719 C C . ALA A 1 94 ? -23.593 6.021 21.686 1.00 95.00 94 ALA A C 1
ATOM 721 O O . ALA A 1 94 ? -24.070 6.383 22.763 1.00 95.00 94 ALA A O 1
ATOM 722 N N . ALA A 1 95 ? -24.254 5.189 20.875 1.00 93.06 95 ALA A N 1
ATOM 723 C CA . ALA A 1 95 ? -25.560 4.634 21.212 1.00 93.06 95 ALA A CA 1
ATOM 724 C C . ALA A 1 95 ? -25.489 3.705 22.435 1.00 93.06 95 ALA A C 1
ATOM 726 O O . ALA A 1 95 ? -26.342 3.789 23.319 1.00 93.06 95 ALA A O 1
ATOM 727 N N . ALA A 1 96 ? -24.467 2.851 22.528 1.00 91.25 96 ALA A N 1
ATOM 728 C CA . ALA A 1 96 ? -24.259 1.957 23.664 1.00 91.25 96 ALA A CA 1
ATOM 729 C C . ALA A 1 96 ? -23.944 2.725 24.955 1.00 91.25 96 ALA A C 1
ATOM 731 O O . ALA A 1 96 ? -24.472 2.372 26.008 1.00 91.25 96 ALA A O 1
ATOM 732 N N . ALA A 1 97 ? -23.175 3.816 24.875 1.00 88.88 97 ALA A N 1
ATOM 733 C CA . ALA A 1 97 ? -22.863 4.665 26.024 1.00 88.88 97 ALA A CA 1
ATOM 734 C C . ALA A 1 97 ? -24.129 5.218 26.706 1.00 88.88 97 ALA A C 1
ATOM 736 O O . ALA A 1 97 ? -24.156 5.365 27.926 1.00 88.88 97 ALA A O 1
ATOM 737 N N . THR A 1 98 ? -25.203 5.464 25.945 1.00 89.38 98 THR A N 1
ATOM 738 C CA . THR A 1 98 ? -26.488 5.923 26.507 1.00 89.38 98 THR A CA 1
ATOM 739 C C . THR A 1 98 ? -27.331 4.816 27.149 1.00 89.38 98 THR A C 1
ATOM 741 O O . THR A 1 98 ? -28.214 5.120 27.947 1.00 89.38 98 THR A O 1
ATOM 744 N N . ARG A 1 99 ? -27.083 3.536 26.832 1.00 85.81 99 ARG A N 1
ATOM 745 C CA . ARG A 1 99 ? -27.920 2.400 27.270 1.00 85.81 99 ARG A CA 1
ATOM 746 C C . ARG A 1 99 ? -27.566 1.854 28.659 1.00 85.81 99 ARG A C 1
ATOM 748 O O . ARG A 1 99 ? -28.275 0.983 29.153 1.00 85.81 99 ARG A O 1
ATOM 755 N N . GLY A 1 100 ? -26.522 2.379 29.305 1.00 80.81 100 GLY A N 1
ATOM 756 C CA . GLY A 1 100 ? -26.022 1.858 30.580 1.00 80.81 100 GLY A CA 1
ATOM 757 C C . GLY A 1 100 ? -25.328 0.491 30.436 1.00 80.81 100 GLY A C 1
ATOM 758 O O . GLY A 1 100 ? -25.323 -0.097 29.352 1.00 80.81 100 GLY A O 1
ATOM 759 N N . PRO A 1 101 ? -24.683 -0.020 31.499 1.00 79.50 101 PRO A N 1
ATOM 760 C CA . PRO A 1 101 ? -23.964 -1.290 31.442 1.00 79.50 101 PRO A CA 1
ATOM 761 C C . PRO A 1 101 ? -24.927 -2.455 31.188 1.00 79.50 101 PRO A C 1
ATOM 763 O O . PRO A 1 101 ? -25.912 -2.626 31.905 1.00 79.50 101 PRO A O 1
ATOM 766 N N . ALA A 1 102 ? -24.621 -3.288 30.191 1.00 79.06 102 ALA A N 1
ATOM 767 C CA . ALA A 1 102 ? -25.332 -4.543 29.987 1.00 79.06 102 ALA A CA 1
ATOM 768 C C . ALA A 1 102 ? -25.005 -5.498 31.147 1.00 79.06 102 ALA A C 1
ATOM 770 O O . ALA A 1 102 ? -23.876 -5.974 31.272 1.00 79.06 102 ALA A O 1
ATOM 771 N N . VAL A 1 103 ? -25.989 -5.770 32.005 1.00 82.06 103 VAL A N 1
ATOM 772 C CA . VAL A 1 103 ? -25.877 -6.804 33.037 1.00 82.06 103 VAL A CA 1
ATOM 773 C C . VAL A 1 103 ? -26.126 -8.148 32.364 1.00 82.06 103 VAL A C 1
ATOM 775 O O . VAL A 1 103 ? -27.253 -8.477 32.003 1.00 82.06 103 VAL A O 1
ATOM 778 N N . ILE A 1 104 ? -25.058 -8.916 32.158 1.00 79.44 104 ILE A N 1
ATOM 779 C CA . ILE A 1 104 ? -25.169 -10.307 31.722 1.00 79.44 104 ILE A CA 1
ATOM 780 C C . ILE A 1 104 ? -25.480 -11.124 32.972 1.00 79.44 104 ILE A C 1
ATOM 782 O O . ILE A 1 104 ? -24.584 -11.441 33.756 1.00 79.44 104 ILE A O 1
ATOM 786 N N . GLU A 1 105 ? -26.756 -11.441 33.181 1.00 77.38 105 GLU A N 1
ATOM 787 C CA . GLU A 1 105 ? -27.124 -12.400 34.215 1.00 77.38 105 GLU A CA 1
ATOM 788 C C . GLU A 1 105 ? -26.626 -13.786 33.811 1.00 77.38 105 GLU A C 1
ATOM 790 O O . GLU A 1 105 ? -27.050 -14.372 32.814 1.00 77.38 105 GLU A O 1
ATOM 795 N N . HIS A 1 106 ? -25.687 -14.312 34.591 1.00 75.19 106 HIS A N 1
ATOM 796 C CA . HIS A 1 106 ? -25.129 -15.634 34.370 1.00 75.19 106 HIS A CA 1
ATOM 797 C C . HIS A 1 106 ? -26.106 -16.695 34.896 1.00 75.19 106 HIS A C 1
ATOM 799 O O . HIS A 1 106 ? -25.882 -17.301 35.945 1.00 75.19 106 HIS A O 1
ATOM 805 N N . ARG A 1 107 ? -27.203 -16.944 34.171 1.00 73.38 107 ARG A N 1
ATOM 806 C CA . ARG A 1 107 ? -28.062 -18.101 34.453 1.00 73.38 107 ARG A CA 1
ATOM 807 C C . ARG A 1 107 ? -27.314 -19.361 34.029 1.00 73.38 107 ARG A C 1
ATOM 809 O O . ARG A 1 107 ? -27.149 -19.633 32.844 1.00 73.38 107 ARG A O 1
ATOM 816 N N . SER A 1 108 ? -26.810 -20.105 35.010 1.00 72.00 108 SER A N 1
ATOM 817 C CA . SER A 1 108 ? -26.229 -21.425 34.768 1.00 72.00 108 SER A CA 1
ATOM 818 C C . SER A 1 108 ? -27.279 -22.324 34.092 1.00 72.00 108 SER A C 1
ATOM 820 O O . SER A 1 108 ? -28.387 -22.436 34.627 1.00 72.00 108 SER A O 1
ATOM 822 N N . PRO A 1 109 ? -26.960 -22.996 32.967 1.00 67.50 109 PRO A N 1
ATOM 823 C CA . PRO A 1 109 ? -27.865 -23.953 32.321 1.00 67.50 109 PRO A CA 1
ATOM 824 C C . PRO A 1 109 ? -28.283 -25.092 33.258 1.00 67.50 109 PRO A C 1
ATOM 826 O O . PRO A 1 109 ? -29.331 -25.692 33.077 1.00 67.50 109 PRO A O 1
ATOM 829 N N . TRP A 1 110 ? -27.473 -25.347 34.287 1.00 61.00 110 TRP A N 1
ATOM 830 C CA . TRP A 1 110 ? -27.643 -26.427 35.255 1.00 61.00 110 TRP A CA 1
ATOM 831 C C . TRP A 1 110 ? -28.605 -26.097 36.402 1.00 61.00 110 TRP A C 1
ATOM 833 O O . TRP A 1 110 ? -28.861 -26.956 37.231 1.00 61.00 110 TRP A O 1
ATOM 843 N N . VAL A 1 111 ? -29.113 -24.861 36.484 1.00 60.31 111 VAL A N 1
ATOM 844 C CA . VAL A 1 111 ? -30.045 -24.420 37.547 1.00 60.31 111 VAL A CA 1
ATOM 845 C C . VAL A 1 111 ? -31.489 -24.329 37.026 1.00 60.31 111 VAL A C 1
ATOM 847 O O . VAL A 1 111 ? -32.430 -24.221 37.806 1.00 60.31 111 VAL A O 1
ATOM 850 N N . ALA A 1 112 ? -31.695 -24.410 35.706 1.00 57.81 112 ALA A N 1
ATOM 851 C CA . ALA A 1 112 ? -33.024 -24.300 35.101 1.00 57.81 112 ALA A CA 1
ATOM 852 C C . ALA A 1 112 ? -33.922 -25.528 35.354 1.00 57.81 112 ALA A C 1
ATOM 854 O O . ALA A 1 112 ? -35.144 -25.393 35.309 1.00 57.81 112 ALA A O 1
ATOM 855 N N . ASP A 1 113 ? -33.338 -26.684 35.680 1.00 56.97 113 ASP A N 1
ATOM 856 C CA . ASP A 1 113 ? -34.085 -27.929 35.906 1.00 56.97 113 ASP A CA 1
ATOM 857 C C . ASP A 1 113 ? -34.524 -28.126 37.371 1.00 56.97 113 ASP A C 1
ATOM 859 O O . ASP A 1 113 ? -35.464 -28.878 37.641 1.00 56.97 113 ASP A O 1
ATOM 863 N N . ASP A 1 114 ? -33.906 -27.415 38.322 1.00 55.09 114 ASP A N 1
ATOM 864 C CA . ASP A 1 114 ? -34.227 -27.532 39.752 1.00 55.09 114 ASP A CA 1
ATOM 865 C C . ASP A 1 114 ? -35.366 -26.589 40.187 1.00 55.09 114 ASP A C 1
ATOM 867 O O . ASP A 1 114 ? -36.143 -26.917 41.089 1.00 55.09 114 ASP A O 1
ATOM 871 N N . GLU A 1 115 ? -35.542 -25.442 39.520 1.00 54.44 115 GLU A N 1
ATOM 872 C CA . GLU A 1 115 ? -36.590 -24.468 39.874 1.00 54.44 115 GLU A CA 1
ATOM 873 C C . GLU A 1 115 ? -38.006 -24.927 39.490 1.00 54.44 115 GLU A C 1
ATOM 875 O O . GLU A 1 115 ? -38.974 -24.529 40.137 1.00 54.44 115 GLU A O 1
ATOM 880 N N . ALA A 1 116 ? -38.151 -25.845 38.527 1.00 54.81 116 ALA A N 1
ATOM 881 C CA . ALA A 1 116 ? -39.439 -26.485 38.236 1.00 54.81 116 ALA A CA 1
ATOM 882 C C . ALA A 1 116 ? -39.892 -27.463 39.345 1.00 54.81 116 ALA A C 1
ATOM 884 O O . ALA A 1 116 ? -41.045 -27.898 39.349 1.00 54.81 116 ALA A O 1
ATOM 885 N N . LYS A 1 117 ? -39.012 -27.797 40.303 1.00 55.38 117 LYS A N 1
ATOM 886 C CA . LYS A 1 117 ? -39.316 -28.665 41.456 1.00 55.38 117 LYS A CA 1
ATOM 887 C C . LYS A 1 117 ? -39.315 -27.942 42.805 1.00 55.38 117 LYS A C 1
ATOM 889 O O . LYS A 1 117 ? -39.575 -28.582 43.824 1.00 55.38 117 LYS A O 1
ATOM 894 N N . ALA A 1 118 ? -39.075 -26.632 42.840 1.00 54.78 118 ALA A N 1
ATOM 895 C CA . ALA A 1 118 ? -38.925 -25.882 44.084 1.00 54.78 118 ALA A CA 1
ATOM 896 C C . ALA A 1 118 ? -40.040 -24.838 44.284 1.00 54.78 118 ALA A C 1
ATOM 898 O O . ALA A 1 118 ? -39.843 -23.639 44.116 1.00 54.78 118 ALA A O 1
ATOM 899 N N . ALA A 1 119 ? -41.207 -25.295 44.743 1.00 49.53 119 ALA A N 1
ATOM 900 C CA . ALA A 1 119 ? -42.203 -24.465 45.427 1.00 49.53 119 ALA A CA 1
ATOM 901 C C . ALA A 1 119 ? -42.601 -25.129 46.761 1.00 49.53 119 ALA A C 1
ATOM 903 O O . ALA A 1 119 ? -42.668 -26.353 46.837 1.00 49.53 119 ALA A O 1
ATOM 904 N N . PRO A 1 120 ? -42.956 -24.359 47.803 1.00 49.47 120 PRO A N 1
ATOM 905 C CA . PRO A 1 120 ? -42.101 -23.491 48.596 1.00 49.47 120 PRO A CA 1
ATOM 906 C C . PRO A 1 120 ? -41.700 -24.184 49.916 1.00 49.47 120 PRO A C 1
ATOM 908 O O . PRO A 1 120 ? -42.551 -24.506 50.744 1.00 49.47 120 PRO A O 1
ATOM 911 N N . LEU A 1 121 ? -40.402 -24.310 50.208 1.00 50.78 121 LEU A N 1
ATOM 912 C CA . LEU A 1 121 ? -39.937 -24.593 51.576 1.00 50.78 121 LEU A CA 1
ATOM 913 C C . LEU A 1 121 ? -39.978 -23.303 52.416 1.00 50.78 121 LEU A C 1
ATOM 915 O O . LEU A 1 121 ? -38.974 -22.813 52.925 1.00 50.78 121 LEU A O 1
ATOM 919 N N . GLN A 1 122 ? -41.182 -22.758 52.600 1.00 54.47 122 GLN A N 1
ATOM 920 C CA . GLN A 1 122 ? -41.510 -21.740 53.607 1.00 54.47 122 GLN A CA 1
ATOM 921 C C . GLN A 1 122 ? -41.588 -22.357 55.018 1.00 54.47 122 GLN A C 1
ATOM 923 O O . GLN A 1 122 ? -42.431 -21.999 55.838 1.00 54.47 122 GLN A O 1
ATOM 928 N N . GLN A 1 123 ? -40.694 -23.293 55.344 1.00 54.38 123 GLN A N 1
ATOM 929 C CA . GLN A 1 123 ? -40.657 -23.901 56.667 1.00 54.38 123 GLN A CA 1
ATOM 930 C C . GLN A 1 123 ? -39.248 -23.862 57.254 1.00 54.38 123 GLN A C 1
ATOM 932 O O . GLN A 1 123 ? -38.463 -24.797 57.184 1.00 54.38 123 GLN A O 1
ATOM 937 N N . ARG A 1 124 ? -38.991 -22.731 57.919 1.00 54.28 124 ARG A N 1
ATOM 938 C CA . ARG A 1 124 ? -38.163 -22.620 59.127 1.00 54.28 124 ARG A CA 1
ATOM 939 C C . ARG A 1 124 ? -36.721 -23.127 59.016 1.00 54.28 124 ARG A C 1
ATOM 941 O O . ARG A 1 124 ? -36.335 -24.064 59.708 1.00 54.28 124 ARG A O 1
ATOM 948 N N . LEU A 1 125 ? -35.864 -22.355 58.355 1.00 54.94 125 LEU A N 1
ATOM 949 C CA . LEU A 1 125 ? -34.462 -22.309 58.772 1.00 54.94 125 LEU A CA 1
ATOM 950 C C . LEU A 1 125 ? -34.336 -21.320 59.934 1.00 54.94 125 LEU A C 1
ATOM 952 O O . LEU A 1 125 ? -34.241 -20.105 59.761 1.00 54.94 125 LEU A O 1
ATOM 956 N N . ARG A 1 126 ? -34.395 -21.859 61.158 1.00 60.56 126 ARG A N 1
ATOM 957 C CA . ARG A 1 126 ? -33.985 -21.127 62.358 1.00 60.56 126 ARG A CA 1
ATOM 958 C C . ARG A 1 126 ? -32.526 -20.721 62.179 1.00 60.56 126 ARG A C 1
ATOM 960 O O . ARG A 1 126 ? -31.659 -21.571 62.011 1.00 60.56 126 ARG A O 1
ATOM 967 N N . ARG A 1 127 ? -32.279 -19.415 62.222 1.00 55.53 127 ARG A N 1
ATOM 968 C CA . ARG A 1 127 ? -30.957 -18.797 62.120 1.00 55.53 127 ARG A CA 1
ATOM 969 C C . ARG A 1 127 ? -30.052 -19.344 63.241 1.00 55.53 127 ARG A C 1
ATOM 971 O O . ARG A 1 127 ? -30.366 -19.100 64.409 1.00 55.53 127 ARG A O 1
ATOM 978 N N . PRO A 1 128 ? -28.963 -20.078 62.945 1.00 59.28 128 PRO A N 1
ATOM 979 C CA . PRO A 1 128 ? -28.017 -20.456 63.980 1.00 59.28 128 PRO A CA 1
ATOM 980 C C . PRO A 1 128 ? -27.277 -19.206 64.461 1.00 59.28 128 PRO A C 1
ATOM 982 O O . PRO A 1 128 ? -26.938 -18.309 63.685 1.00 59.28 128 PRO A O 1
ATOM 985 N N . LYS A 1 129 ? -27.088 -19.126 65.777 1.00 57.03 129 LYS A N 1
ATOM 986 C CA . LYS A 1 129 ? -26.421 -18.018 66.459 1.00 57.03 129 LYS A CA 1
ATOM 987 C C . LYS A 1 129 ? -24.967 -17.961 65.988 1.00 57.03 129 LYS A C 1
ATOM 989 O O . LYS A 1 129 ? -24.214 -18.903 66.203 1.00 57.03 129 LYS A O 1
ATOM 994 N N . VAL A 1 130 ? -24.595 -16.869 65.322 1.00 53.91 130 VAL A N 1
ATOM 995 C CA . VAL A 1 130 ? -23.222 -16.636 64.862 1.00 53.91 130 VAL A CA 1
ATOM 996 C C . VAL A 1 130 ? -22.340 -16.429 66.089 1.00 53.91 130 VAL A C 1
ATOM 998 O O . VAL A 1 130 ? -22.536 -15.478 66.847 1.00 53.91 130 VAL A O 1
ATOM 1001 N N . GLU A 1 131 ? -21.384 -17.330 66.295 1.00 55.81 131 GLU A N 1
ATOM 1002 C CA . GLU A 1 131 ? -20.334 -17.151 67.288 1.00 55.81 131 GLU A CA 1
ATOM 1003 C C . GLU A 1 131 ? -19.362 -16.068 66.800 1.00 55.81 131 GLU A C 1
ATOM 1005 O O . GLU A 1 131 ? -18.907 -16.051 65.652 1.00 55.81 131 GLU A O 1
ATOM 1010 N N . LYS A 1 132 ? -19.115 -15.094 67.672 1.00 49.84 132 LYS A N 1
ATOM 1011 C CA . LYS A 1 132 ? -18.359 -13.877 67.389 1.00 49.84 132 LYS A CA 1
ATOM 1012 C C . LYS A 1 132 ? -16.880 -14.250 67.236 1.00 49.84 132 LYS A C 1
ATOM 1014 O O . LYS A 1 132 ? -16.212 -14.480 68.235 1.00 49.84 132 LYS A O 1
ATOM 1019 N N . GLY A 1 133 ? -16.365 -14.310 66.005 1.00 55.88 133 GLY A N 1
ATOM 1020 C CA . GLY A 1 133 ? -14.914 -14.438 65.801 1.00 55.88 133 GLY A CA 1
ATOM 1021 C C . GLY A 1 133 ? -14.403 -15.031 64.490 1.00 55.88 133 GLY A C 1
ATOM 1022 O O . GLY A 1 133 ? -13.190 -15.059 64.303 1.00 55.88 133 GLY A O 1
ATOM 1023 N N . ARG A 1 134 ? -15.248 -15.493 63.561 1.00 50.03 134 ARG A N 1
ATOM 1024 C CA . ARG A 1 134 ? -14.748 -16.085 62.308 1.00 50.03 134 ARG A CA 1
ATOM 1025 C C . ARG A 1 134 ? -15.019 -15.171 61.109 1.00 50.03 134 ARG A C 1
ATOM 1027 O O . ARG A 1 134 ? -16.122 -15.164 60.573 1.00 50.03 134 ARG A O 1
ATOM 1034 N N . LEU A 1 135 ? -14.010 -14.393 60.700 1.00 55.00 135 LEU A N 1
ATOM 1035 C CA . LEU A 1 135 ? -14.026 -13.702 59.405 1.00 55.00 135 LEU A CA 1
ATOM 1036 C C . LEU A 1 135 ? -14.048 -14.741 58.263 1.00 55.00 135 LEU A C 1
ATOM 1038 O O . LEU A 1 135 ? -13.316 -15.735 58.346 1.00 55.00 135 LEU A O 1
ATOM 1042 N N . PRO A 1 136 ? -14.839 -14.528 57.196 1.00 53.19 136 PRO A N 1
ATOM 1043 C CA . PRO A 1 136 ? -14.804 -15.383 56.018 1.00 53.19 136 PRO A CA 1
ATOM 1044 C C . PRO A 1 136 ? -13.470 -15.189 55.290 1.00 53.19 136 PRO A C 1
ATOM 1046 O O . PRO A 1 136 ? -13.107 -14.070 54.933 1.00 53.19 136 PRO A O 1
ATOM 1049 N N . LYS A 1 137 ? -12.723 -16.280 55.087 1.00 55.38 137 LYS A N 1
ATOM 1050 C CA . LYS A 1 137 ? -11.522 -16.264 54.250 1.00 55.38 137 LYS A CA 1
ATOM 1051 C C . LYS A 1 137 ? -11.973 -16.197 52.794 1.00 55.38 137 LYS A C 1
ATOM 1053 O O . LYS A 1 137 ? -12.555 -17.131 52.264 1.00 55.38 137 LYS A O 1
ATOM 1058 N N . ASN A 1 138 ? -11.733 -15.048 52.195 1.00 58.41 138 ASN A N 1
ATOM 1059 C CA . ASN A 1 138 ? -11.835 -14.750 50.780 1.00 58.41 138 ASN A CA 1
ATOM 1060 C C . ASN A 1 138 ? -10.942 -15.705 49.973 1.00 58.41 138 ASN A C 1
ATOM 1062 O O . ASN A 1 138 ? -9.719 -15.569 49.950 1.00 58.41 138 ASN A O 1
ATOM 1066 N N . GLU A 1 139 ? -11.577 -16.663 49.301 1.00 54.38 139 GLU A N 1
ATOM 1067 C CA . GLU A 1 139 ? -10.948 -17.591 48.360 1.00 54.38 139 GLU A CA 1
ATOM 1068 C C . GLU A 1 139 ? -10.746 -16.895 47.009 1.00 54.38 139 GLU A C 1
ATOM 1070 O O . GLU A 1 139 ? -11.430 -17.145 46.022 1.00 54.38 139 GLU A O 1
ATOM 1075 N N . GLY A 1 140 ? -9.816 -15.940 46.991 1.00 62.97 140 GLY A N 1
ATOM 1076 C CA . GLY A 1 140 ? -9.248 -15.417 45.756 1.00 62.97 140 GLY A CA 1
ATOM 1077 C C . GLY A 1 140 ? -8.182 -16.380 45.240 1.00 62.97 140 GLY A C 1
ATOM 1078 O O . GLY A 1 140 ? -7.232 -16.706 45.956 1.00 62.97 140 GLY A O 1
ATOM 1079 N N . PHE A 1 141 ? -8.329 -16.828 43.994 1.00 66.25 141 PHE A N 1
ATOM 1080 C CA . PHE A 1 141 ? -7.330 -17.636 43.301 1.00 66.25 141 PHE A CA 1
ATOM 1081 C C . PHE A 1 141 ? -5.987 -16.890 43.250 1.00 66.25 141 PHE A C 1
ATOM 1083 O O . PHE A 1 141 ? -5.853 -15.860 42.592 1.00 66.25 141 PHE A O 1
ATOM 1090 N N . THR A 1 142 ? -4.983 -17.413 43.953 1.00 65.56 142 THR A N 1
ATOM 1091 C CA . THR A 1 142 ? -3.595 -16.942 43.885 1.00 65.56 142 THR A CA 1
ATOM 1092 C C . THR A 1 142 ? -2.739 -18.057 43.300 1.00 65.56 142 THR A C 1
ATOM 1094 O O . THR A 1 142 ? -2.458 -19.058 43.959 1.00 65.56 142 THR A O 1
ATOM 1097 N N . ALA A 1 143 ? -2.334 -17.904 42.036 1.00 67.38 143 ALA A N 1
ATOM 1098 C CA . ALA A 1 143 ? -1.421 -18.837 41.390 1.00 67.38 143 ALA A CA 1
ATOM 1099 C C . ALA A 1 143 ? -0.050 -18.765 42.080 1.00 67.38 143 ALA A C 1
ATOM 1101 O O . ALA A 1 143 ? 0.651 -17.756 42.001 1.00 67.38 143 ALA A O 1
ATOM 1102 N N . ARG A 1 144 ? 0.340 -19.836 42.777 1.00 65.69 144 ARG A N 1
ATOM 1103 C CA . ARG A 1 144 ? 1.707 -19.975 43.288 1.00 65.69 144 ARG A CA 1
ATOM 1104 C C . ARG A 1 144 ? 2.607 -20.441 42.145 1.00 65.69 144 ARG A C 1
ATOM 1106 O O . ARG A 1 144 ? 2.424 -21.540 41.632 1.00 65.69 144 ARG A O 1
ATOM 1113 N N . GLY A 1 145 ? 3.566 -19.602 41.754 1.00 65.62 145 GLY A N 1
ATOM 1114 C CA . GLY A 1 145 ? 4.634 -19.993 40.832 1.00 65.62 145 GLY A CA 1
ATOM 1115 C C . GLY A 1 145 ? 5.518 -21.104 41.423 1.00 65.62 145 GLY A C 1
ATOM 1116 O O . GLY A 1 145 ? 5.540 -21.282 42.646 1.00 65.62 145 GLY A O 1
ATOM 1117 N N . PRO A 1 146 ? 6.241 -21.870 40.587 1.00 70.19 146 PRO A N 1
ATOM 1118 C CA . PRO A 1 146 ? 7.094 -22.953 41.065 1.00 70.19 146 PRO A CA 1
ATOM 1119 C C . PRO A 1 146 ? 8.208 -22.410 41.971 1.00 70.19 146 PRO A C 1
ATOM 1121 O O . PRO A 1 146 ? 8.896 -21.448 41.631 1.00 70.19 146 PRO A O 1
ATOM 1124 N N . ALA A 1 147 ? 8.380 -23.028 43.142 1.00 67.94 147 ALA A N 1
ATOM 1125 C CA . ALA A 1 147 ? 9.442 -22.672 44.076 1.00 67.94 147 ALA A CA 1
ATOM 1126 C C . ALA A 1 147 ? 10.824 -23.045 43.496 1.00 67.94 147 ALA A C 1
ATOM 1128 O O . ALA A 1 147 ? 10.954 -24.113 42.891 1.00 67.94 147 ALA A O 1
ATOM 1129 N N . PRO A 1 148 ? 11.873 -22.223 43.696 1.00 58.19 148 PRO A N 1
ATOM 1130 C CA . PRO A 1 148 ? 13.214 -22.562 43.237 1.00 58.19 148 PRO A CA 1
ATOM 1131 C C . PRO A 1 148 ? 13.750 -23.764 44.024 1.00 58.19 148 PRO A C 1
ATOM 1133 O O . PRO A 1 148 ? 13.774 -23.763 45.258 1.00 58.19 148 PRO A O 1
ATOM 1136 N N . ALA A 1 149 ? 14.185 -24.798 43.302 1.00 57.06 149 ALA A N 1
ATOM 1137 C CA . ALA A 1 149 ? 14.789 -25.989 43.878 1.00 57.06 149 ALA A CA 1
ATOM 1138 C C . ALA A 1 149 ? 16.073 -25.611 44.636 1.00 57.06 149 ALA A C 1
ATOM 1140 O O . ALA A 1 149 ? 17.087 -25.249 44.039 1.00 57.06 149 ALA A O 1
ATOM 1141 N N . LYS A 1 150 ? 16.036 -25.694 45.971 1.00 55.66 150 LYS A N 1
ATOM 1142 C CA . LYS A 1 150 ? 17.242 -25.606 46.799 1.00 55.66 150 LYS A CA 1
ATOM 1143 C C . LYS A 1 150 ? 18.116 -26.826 46.516 1.00 55.66 150 LYS A C 1
ATOM 1145 O O . LYS A 1 150 ? 17.672 -27.963 46.672 1.00 55.66 150 LYS A O 1
ATOM 1150 N N . GLY A 1 151 ? 19.348 -26.562 46.084 1.00 57.81 151 GLY A N 1
ATOM 1151 C CA . GLY A 1 151 ? 20.341 -27.572 45.746 1.00 57.81 151 GLY A CA 1
ATOM 1152 C C . GLY A 1 151 ? 20.566 -28.566 46.882 1.00 57.81 151 GLY A C 1
ATOM 1153 O O . GLY A 1 151 ? 20.817 -28.184 48.025 1.00 57.81 151 GLY A O 1
ATOM 1154 N N . ARG A 1 152 ? 20.499 -29.857 46.550 1.00 48.72 152 ARG A N 1
ATOM 1155 C CA . ARG A 1 152 ? 21.021 -30.919 47.407 1.00 48.72 152 ARG A CA 1
ATOM 1156 C C . ARG A 1 152 ? 22.541 -30.926 47.259 1.00 48.72 152 ARG A C 1
ATOM 1158 O O . ARG A 1 152 ? 23.045 -31.245 46.188 1.00 48.72 152 ARG A O 1
ATOM 1165 N N . LYS A 1 153 ? 23.266 -30.590 48.326 1.00 48.03 153 LYS A N 1
ATOM 1166 C CA . LYS A 1 153 ? 24.616 -31.123 48.532 1.00 48.03 153 LYS A CA 1
ATOM 1167 C C . LYS A 1 153 ? 24.449 -32.450 49.264 1.00 48.03 153 LYS A C 1
ATOM 1169 O O . LYS A 1 153 ? 23.845 -32.471 50.333 1.00 48.03 153 LYS A O 1
ATOM 1174 N N . ALA A 1 154 ? 24.917 -33.532 48.656 1.00 51.22 154 ALA A N 1
ATOM 1175 C CA . ALA A 1 154 ? 25.078 -34.822 49.307 1.00 51.22 154 ALA A CA 1
ATOM 1176 C C . ALA A 1 154 ? 26.578 -35.142 49.348 1.00 51.22 154 ALA A C 1
ATOM 1178 O O . ALA A 1 154 ? 27.285 -34.836 48.389 1.00 51.22 154 ALA A O 1
ATOM 1179 N N . HIS A 1 155 ? 26.962 -35.642 50.521 1.00 41.97 155 HIS A N 1
ATOM 1180 C CA . HIS A 1 155 ? 28.269 -35.997 51.076 1.00 41.97 155 HIS A CA 1
ATOM 1181 C C . HIS A 1 155 ? 29.352 -36.498 50.121 1.00 41.97 155 HIS A C 1
ATOM 1183 O O . HIS A 1 155 ? 29.038 -37.337 49.252 1.00 41.97 155 HIS A O 1
#

Secondary structure (DSSP, 8-state):
------SSSSSSS----S---------------PPPPPEEEETTEEESS--TT-EEEPPPPPPPHHHHHHHHHHHHHHHHHHHHHHHHHHHHHHHHHHT---------TTSTTTGGG-----S----PPPPTT-----------PPPP-------

Foldseek 3Di:
DDDDPPDPPPPPDDDDDDDPDDDDDDPPPPPPPDQPQWWWDDPPDIDSDDDPNIDTDHPDDDDDPVRVVVVVVVVVVVVVVVVVVVVVVVVVVVVVVVVPDDDDDPPDPVCPVCVVVCDDCPDDPDDPDDDPDDDDPPPDDDDDDDDDDDDDDDD

pLDDT: mean 72.03, std 18.97, range [40.25, 98.75]

Radius of gyration: 41.08 Å; chains: 1; bounding box: 74×92×85 Å

Sequence (155 aa):
MHAIRSAQRRRALRSFIVCLALPALAPLAVQAQQPASPIWRCGNQYSDQPCPSGRAIAPDEAPSARARAEADASTQRTRQQADAMARERERQEAAAATRGPAVIEHRSPWVADDEAKAAPLQQRLRRPKVEKGRLPKNEGFTARGPAPAKGRKAH